Protein AF-A0A7J6RZP8-F1 (afdb_monomer_lite)

Radius of gyration: 29.61 Å; chains: 1; bounding box: 47×54×88 Å

Foldseek 3Di:
DPVVPVVVVVVVVCVVVVVVVVVVVVVVVVVVVVVVVVVVVVVVVVPADDLVNLCVLLVHDPVLLQDPCSLVSLVVSLVVQLVVQDQDPPVGGGDPVSNVVSVSSSVSSVVVSVVVVVVVVVVVVD

Structure (mmCIF, N/CA/C/O backbone):
data_AF-A0A7J6RZP8-F1
#
_entry.id   AF-A0A7J6RZP8-F1
#
loop_
_atom_site.group_PDB
_atom_site.id
_atom_site.type_symbol
_atom_site.label_atom_id
_atom_site.label_alt_id
_atom_site.label_comp_id
_atom_site.label_asym_id
_atom_site.label_entity_id
_atom_site.label_seq_id
_atom_site.pdbx_PDB_ins_code
_atom_site.Cartn_x
_atom_site.Cartn_y
_atom_site.Cartn_z
_atom_site.occupancy
_atom_site.B_iso_or_equiv
_atom_site.auth_seq_id
_atom_site.auth_comp_id
_atom_site.auth_asym_id
_atom_site.auth_atom_id
_atom_site.pdbx_PDB_model_num
ATOM 1 N N . MET A 1 1 ? -15.136 -28.706 -70.163 1.00 49.84 1 MET A N 1
ATOM 2 C CA . MET A 1 1 ? -16.067 -28.798 -69.013 1.00 49.84 1 MET A CA 1
ATOM 3 C C . MET A 1 1 ? -15.602 -29.916 -68.065 1.00 49.84 1 MET A C 1
ATOM 5 O O . MET A 1 1 ? -16.165 -30.996 -68.114 1.00 49.84 1 MET A O 1
ATOM 9 N N . ALA A 1 2 ? -14.544 -29.736 -67.260 1.00 56.41 2 ALA A N 1
ATOM 10 C CA . ALA A 1 2 ? -14.037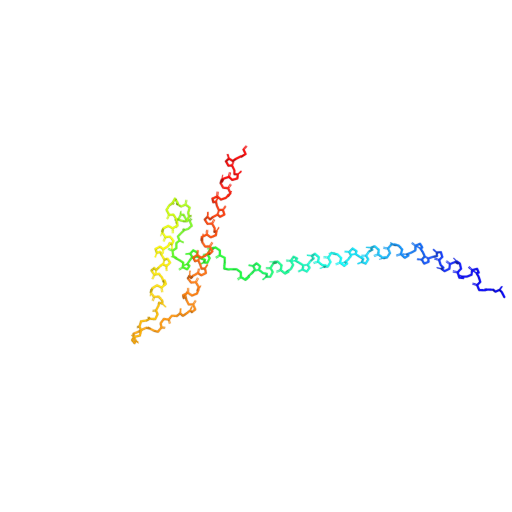 -30.835 -66.404 1.00 56.41 2 ALA A CA 1
ATOM 11 C C . ALA A 1 2 ? -13.469 -30.403 -65.032 1.00 56.41 2 ALA A C 1
ATOM 13 O O . ALA A 1 2 ? -12.849 -31.202 -64.345 1.00 56.41 2 ALA A O 1
ATOM 14 N N . VAL A 1 3 ? -13.704 -29.158 -64.598 1.00 55.69 3 VAL A N 1
ATOM 15 C CA . VAL A 1 3 ? -13.226 -28.645 -63.290 1.00 55.69 3 VAL A CA 1
ATOM 16 C C . VAL A 1 3 ? -14.318 -28.708 -62.201 1.00 55.69 3 VAL A C 1
ATOM 18 O O . VAL A 1 3 ? -14.034 -28.646 -61.009 1.00 55.69 3 VAL A O 1
ATOM 21 N N . GLY A 1 4 ? -15.585 -28.898 -62.587 1.00 62.09 4 GLY A N 1
ATOM 22 C CA . GLY A 1 4 ? -16.737 -28.877 -61.673 1.00 62.09 4 GLY A CA 1
ATOM 23 C C . GLY A 1 4 ? -16.764 -29.964 -60.577 1.00 62.09 4 GLY A C 1
ATOM 24 O O . GLY A 1 4 ? -17.108 -29.638 -59.439 1.00 62.09 4 GLY A O 1
ATOM 25 N N . PRO A 1 5 ? -16.412 -31.237 -60.856 1.00 72.25 5 PRO A N 1
ATOM 26 C CA . PRO A 1 5 ? -16.505 -32.309 -59.857 1.00 72.25 5 PRO A CA 1
ATOM 27 C C . PRO A 1 5 ? -15.396 -32.260 -58.797 1.00 72.25 5 PRO A C 1
ATOM 29 O O . PRO A 1 5 ? -15.670 -32.425 -57.609 1.00 72.25 5 PRO A O 1
ATOM 32 N N . LEU A 1 6 ? -14.158 -31.971 -59.210 1.00 67.25 6 LEU A N 1
ATOM 33 C CA . LEU A 1 6 ? -13.004 -31.861 -58.309 1.00 67.25 6 LEU A CA 1
ATOM 34 C C . LEU A 1 6 ? -13.129 -30.649 -57.377 1.00 67.25 6 LEU A C 1
ATOM 36 O O . LEU A 1 6 ? -12.906 -30.778 -56.175 1.00 67.25 6 LEU A O 1
ATOM 40 N N . ALA A 1 7 ? -13.596 -29.504 -57.886 1.00 67.62 7 ALA A N 1
ATOM 41 C CA . ALA A 1 7 ? -13.867 -28.329 -57.057 1.00 67.62 7 ALA A CA 1
ATOM 42 C C . ALA A 1 7 ? -14.960 -28.589 -56.000 1.00 67.62 7 ALA A C 1
ATOM 44 O O . ALA A 1 7 ? -14.850 -28.117 -54.867 1.00 67.62 7 ALA A O 1
ATOM 45 N N . ARG A 1 8 ? -15.990 -29.389 -56.324 1.00 68.19 8 ARG A N 1
ATOM 46 C CA . ARG A 1 8 ? -17.026 -29.819 -55.361 1.00 68.19 8 ARG A CA 1
ATOM 47 C C . ARG A 1 8 ? -16.493 -30.751 -54.275 1.00 68.19 8 ARG A C 1
ATOM 49 O O . ARG A 1 8 ? -16.968 -30.689 -53.143 1.00 68.19 8 ARG A O 1
ATOM 56 N N . LEU A 1 9 ? -15.531 -31.610 -54.602 1.00 70.25 9 LEU A N 1
ATOM 57 C CA . LEU A 1 9 ? -14.921 -32.510 -53.625 1.00 70.25 9 LEU A CA 1
ATOM 58 C C . LEU A 1 9 ? -14.009 -31.740 -52.660 1.00 70.25 9 LEU A C 1
ATOM 60 O O . LEU A 1 9 ? -14.124 -31.907 -51.449 1.00 70.25 9 LEU A O 1
ATOM 64 N N . VAL A 1 10 ? -13.182 -30.830 -53.184 1.00 69.81 10 VAL A N 1
ATOM 65 C CA . VAL A 1 10 ? -12.298 -29.974 -52.376 1.00 69.81 10 VAL A CA 1
ATOM 66 C C . VAL A 1 10 ? -13.102 -29.054 -51.461 1.00 69.81 10 VAL A C 1
ATOM 68 O O . VAL A 1 10 ? -12.790 -28.950 -50.279 1.00 69.81 10 VAL A O 1
ATOM 71 N N . THR A 1 11 ? -14.176 -28.440 -51.962 1.00 68.69 11 THR A N 1
ATOM 72 C CA . THR A 1 11 ? -15.053 -27.605 -51.127 1.00 68.69 11 THR A CA 1
ATOM 73 C C . THR A 1 11 ? -15.744 -28.419 -50.039 1.00 68.69 11 THR A C 1
ATOM 75 O O . THR A 1 11 ? -15.721 -27.991 -48.895 1.00 68.69 11 THR A O 1
ATOM 78 N N . ARG A 1 12 ? -16.261 -29.624 -50.320 1.00 62.31 12 ARG A N 1
ATOM 79 C CA . ARG A 1 12 ? -16.847 -30.488 -49.275 1.00 62.31 12 ARG A CA 1
ATOM 80 C C . ARG A 1 12 ? -15.837 -30.904 -48.203 1.00 62.31 12 ARG A C 1
ATOM 82 O O . ARG A 1 12 ? -16.175 -30.865 -47.024 1.00 62.31 12 ARG A O 1
ATOM 89 N N . ILE A 1 13 ? -14.608 -31.253 -48.586 1.00 62.03 13 ILE A N 1
ATOM 90 C CA . ILE A 1 13 ? -13.547 -31.614 -47.632 1.00 62.03 13 ILE A CA 1
ATOM 91 C C . ILE A 1 13 ? -13.133 -30.388 -46.801 1.00 62.03 13 ILE A C 1
ATOM 93 O O . ILE A 1 13 ? -13.053 -30.473 -45.576 1.00 62.03 13 ILE A O 1
ATOM 97 N N . ALA A 1 14 ? -12.958 -29.226 -47.434 1.00 60.97 14 ALA A N 1
ATOM 98 C CA . ALA A 1 14 ? -12.616 -27.977 -46.755 1.00 60.97 14 ALA A CA 1
ATOM 99 C C . ALA A 1 14 ? -13.734 -27.481 -45.820 1.00 60.97 14 ALA A C 1
ATOM 101 O O . ALA A 1 14 ? -13.450 -27.008 -44.723 1.00 60.97 14 ALA A O 1
ATOM 102 N N . SER A 1 15 ? -15.006 -27.627 -46.203 1.00 62.81 15 SER A N 1
ATOM 103 C CA . SER A 1 15 ? -16.153 -27.244 -45.370 1.00 62.81 15 SER A CA 1
ATOM 104 C C . SER A 1 15 ? -16.308 -28.133 -44.133 1.00 62.81 15 SER A C 1
ATOM 106 O O . SER A 1 15 ? -16.683 -27.635 -43.073 1.00 62.81 15 SER A O 1
ATOM 108 N N . VAL A 1 16 ? -16.001 -29.431 -44.241 1.00 62.59 16 VAL A N 1
ATOM 109 C CA . VAL A 1 16 ? -16.091 -30.375 -43.113 1.00 62.59 16 VAL A CA 1
ATOM 110 C C . VAL A 1 16 ? -14.881 -30.249 -42.177 1.00 62.59 16 VAL A C 1
ATOM 112 O O . VAL A 1 16 ? -15.051 -30.292 -40.960 1.00 62.59 16 VAL A O 1
ATOM 115 N N . ALA A 1 17 ? -13.677 -30.004 -42.706 1.00 55.03 17 ALA A N 1
ATOM 116 C CA . ALA A 1 17 ? -12.466 -29.839 -41.896 1.00 55.03 17 ALA A CA 1
ATOM 117 C C . ALA A 1 17 ? -12.303 -28.423 -41.298 1.00 55.03 17 ALA A C 1
ATOM 119 O O . ALA A 1 17 ? -11.767 -28.266 -40.199 1.00 55.03 17 ALA A O 1
ATOM 120 N N . GLY A 1 18 ? -12.796 -27.381 -41.977 1.00 53.94 18 GLY A N 1
ATOM 121 C CA . GLY A 1 18 ? -12.598 -25.983 -41.574 1.00 53.94 18 GLY A CA 1
ATOM 122 C C . GLY A 1 18 ? -13.293 -25.598 -40.264 1.00 53.94 18 GLY A C 1
ATOM 123 O O . GLY A 1 18 ? -12.747 -24.827 -39.474 1.00 53.94 18 GLY A O 1
ATOM 124 N N . ASN A 1 19 ? -14.461 -26.184 -39.976 1.00 57.25 19 ASN A N 1
ATOM 125 C CA . ASN A 1 19 ? -15.230 -25.852 -38.772 1.00 57.25 19 ASN A CA 1
ATOM 126 C C . ASN A 1 19 ? -14.597 -26.365 -37.464 1.00 57.25 19 ASN A C 1
A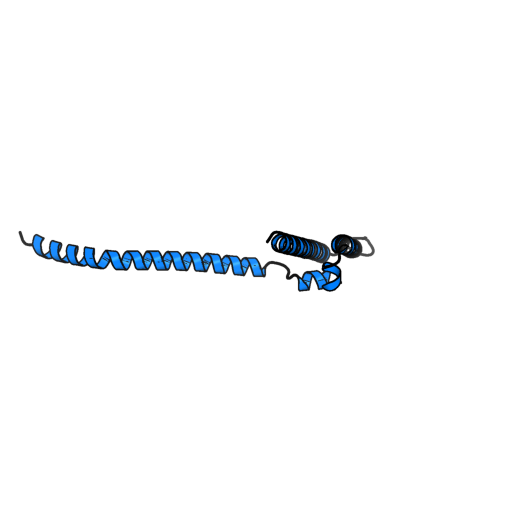TOM 128 O O . ASN A 1 19 ? -14.834 -25.776 -36.407 1.00 57.25 19 ASN A O 1
ATOM 132 N N . MET A 1 20 ? -13.787 -27.428 -37.508 1.00 58.47 20 MET A N 1
ATOM 133 C CA . MET A 1 20 ? -13.083 -27.935 -36.321 1.00 58.47 20 MET A CA 1
ATOM 134 C C . MET A 1 20 ? -11.797 -27.151 -36.040 1.00 58.47 20 MET A C 1
ATOM 136 O O . MET A 1 20 ? -11.532 -26.801 -34.889 1.00 58.47 20 MET A O 1
ATOM 140 N N . VAL A 1 21 ? -11.044 -26.796 -37.085 1.00 61.22 21 VAL A N 1
ATOM 141 C CA . VAL A 1 21 ? -9.793 -26.031 -36.948 1.00 61.22 21 VAL A CA 1
ATOM 142 C C . VAL A 1 21 ? -10.067 -24.594 -36.491 1.00 61.22 21 VAL A C 1
ATOM 144 O O . VAL A 1 21 ? -9.393 -24.100 -35.590 1.00 61.22 21 VAL A O 1
ATOM 147 N N . GLY A 1 22 ? -11.107 -23.939 -37.022 1.00 61.66 22 GLY A N 1
ATOM 148 C CA . GLY A 1 22 ? -11.455 -22.568 -36.631 1.00 61.66 22 GLY A CA 1
ATOM 149 C C . GLY A 1 22 ? -11.816 -22.428 -35.147 1.00 61.66 22 GLY A C 1
ATOM 150 O O . GLY A 1 22 ? -11.358 -21.502 -34.479 1.00 61.66 22 GLY A O 1
ATOM 151 N N . LYS A 1 23 ? -12.578 -23.380 -34.589 1.00 65.81 23 LYS A N 1
ATOM 152 C CA . LYS A 1 23 ? -12.926 -23.379 -33.157 1.00 65.81 23 LYS A CA 1
ATOM 153 C C . LYS A 1 23 ? -11.710 -23.624 -32.263 1.00 65.81 23 LYS A C 1
ATOM 155 O O . LYS A 1 23 ? -11.597 -22.982 -31.222 1.00 65.81 23 LYS A O 1
ATOM 160 N N . ALA A 1 24 ? -10.795 -24.502 -32.673 1.00 70.06 24 ALA A N 1
ATOM 161 C CA . ALA A 1 24 ? -9.565 -24.762 -31.929 1.00 70.06 24 ALA A CA 1
ATOM 162 C C . ALA A 1 24 ? -8.665 -23.517 -31.866 1.00 70.06 24 ALA A C 1
ATOM 164 O O . ALA A 1 24 ? -8.219 -23.148 -30.784 1.00 70.06 24 ALA A O 1
ATOM 165 N N . VAL A 1 25 ? -8.479 -22.811 -32.985 1.00 69.56 25 VAL A N 1
ATOM 166 C CA . VAL A 1 25 ? -7.682 -21.570 -33.027 1.00 69.56 25 VAL A CA 1
ATOM 167 C C . VAL A 1 25 ? -8.302 -20.473 -32.157 1.00 69.56 25 VAL A C 1
ATOM 169 O O . VAL A 1 25 ? -7.595 -19.821 -31.392 1.00 69.56 25 VAL A O 1
ATOM 172 N N . VAL A 1 26 ? -9.628 -20.296 -32.208 1.00 76.62 26 VAL A N 1
ATOM 173 C CA . VAL A 1 26 ? -10.330 -19.313 -31.363 1.00 76.62 26 VAL A CA 1
ATOM 174 C C . VAL A 1 26 ? -10.211 -19.656 -29.877 1.00 76.62 26 VAL A C 1
ATOM 176 O O . VAL A 1 26 ? -10.031 -18.755 -29.059 1.00 76.62 26 VAL A O 1
ATOM 179 N N . ASN A 1 27 ? -10.293 -20.936 -29.511 1.00 75.12 27 ASN A N 1
ATOM 180 C CA . ASN A 1 27 ? -10.136 -21.366 -28.122 1.00 75.12 27 ASN A CA 1
ATOM 181 C C . ASN A 1 27 ? -8.699 -21.164 -27.627 1.00 75.12 27 ASN A C 1
ATOM 183 O O . ASN A 1 27 ? -8.518 -20.572 -26.571 1.00 75.12 27 ASN A O 1
ATOM 187 N N . VAL A 1 28 ? -7.688 -21.523 -28.426 1.00 72.94 28 VAL A N 1
ATOM 188 C CA . VAL A 1 28 ? -6.274 -21.269 -28.097 1.00 72.94 28 VAL A CA 1
ATOM 189 C C . VAL A 1 28 ? -6.002 -19.772 -27.942 1.00 72.94 28 VAL A C 1
ATOM 191 O O . VAL A 1 28 ? -5.316 -19.370 -27.007 1.00 72.94 28 VAL A O 1
ATOM 194 N N . TYR A 1 29 ? -6.583 -18.926 -28.797 1.00 72.44 29 TYR A N 1
ATOM 195 C CA . TYR A 1 29 ? -6.458 -17.474 -28.659 1.00 72.44 29 TYR A CA 1
ATOM 196 C C . TYR A 1 29 ? -7.116 -16.955 -27.373 1.00 72.44 29 TYR A C 1
ATOM 198 O O . TYR A 1 29 ? -6.534 -16.139 -26.658 1.00 72.44 29 TYR A O 1
ATOM 206 N N . LYS A 1 30 ? -8.316 -17.447 -27.040 1.00 81.19 30 LYS A N 1
ATOM 207 C CA . LYS A 1 30 ? -9.003 -17.101 -25.785 1.00 81.19 30 LYS A CA 1
ATOM 208 C C . LYS A 1 30 ? -8.215 -17.551 -24.559 1.00 81.19 30 LYS A C 1
ATOM 210 O O . LYS A 1 30 ? -8.146 -16.804 -23.585 1.00 81.19 30 LYS A O 1
ATOM 215 N N . ASP A 1 31 ? -7.621 -18.733 -24.600 1.00 77.38 31 ASP A N 1
ATOM 216 C CA . ASP A 1 31 ? -6.841 -19.269 -23.489 1.00 77.38 31 ASP A CA 1
ATOM 217 C C . ASP A 1 31 ? -5.507 -18.528 -23.337 1.00 77.38 31 ASP A C 1
ATOM 219 O O . ASP A 1 31 ? -5.139 -18.172 -22.219 1.00 77.38 31 ASP A O 1
ATOM 223 N N . ALA A 1 32 ? -4.850 -18.161 -24.441 1.00 72.94 32 ALA A N 1
ATOM 224 C CA . ALA A 1 32 ? -3.673 -17.292 -24.425 1.00 72.94 32 ALA A CA 1
ATOM 225 C C . ALA A 1 32 ? -3.995 -15.892 -23.871 1.00 72.94 32 ALA A C 1
ATOM 227 O O . ALA A 1 32 ? -3.242 -15.356 -23.059 1.00 72.94 32 ALA A O 1
ATOM 228 N N . ALA A 1 33 ? -5.142 -15.312 -24.241 1.00 73.69 33 ALA A N 1
ATOM 229 C CA . ALA A 1 33 ? -5.585 -14.025 -23.709 1.00 73.69 33 ALA A CA 1
ATOM 230 C C . ALA A 1 33 ? -5.858 -14.085 -22.195 1.00 73.69 33 ALA A C 1
ATOM 232 O O . ALA A 1 33 ? -5.456 -13.179 -21.462 1.00 73.69 33 ALA A O 1
ATOM 233 N N . LYS A 1 34 ? -6.488 -15.166 -21.711 1.00 78.06 34 LYS A N 1
ATOM 234 C CA . LYS A 1 34 ? -6.705 -15.416 -20.274 1.00 78.06 34 LYS A CA 1
ATOM 235 C C . LYS A 1 34 ? -5.394 -15.624 -19.515 1.00 78.06 34 LYS A C 1
ATOM 237 O O . LYS A 1 34 ? -5.232 -15.090 -18.420 1.00 78.06 34 LYS A O 1
ATOM 242 N N . GLN A 1 35 ? -4.445 -16.356 -20.095 1.00 77.25 35 GLN A N 1
ATOM 243 C CA . GLN A 1 35 ? -3.116 -16.538 -19.508 1.00 77.25 35 GLN A CA 1
ATOM 244 C C . GLN A 1 35 ? -2.343 -15.218 -19.443 1.00 77.25 35 GLN A C 1
ATOM 246 O O . GLN A 1 35 ? -1.736 -14.925 -18.417 1.00 77.25 35 GLN A O 1
ATOM 251 N N . ALA A 1 36 ? -2.421 -14.378 -20.477 1.00 70.19 36 ALA A N 1
ATOM 252 C CA . ALA A 1 36 ? -1.803 -13.054 -20.472 1.00 70.19 36 ALA A CA 1
ATOM 253 C C . ALA A 1 36 ? -2.408 -12.134 -19.399 1.00 70.19 36 ALA A C 1
ATOM 255 O O . ALA A 1 36 ? -1.675 -11.422 -18.713 1.00 70.19 36 ALA A O 1
ATOM 256 N N . THR A 1 37 ? -3.729 -12.179 -19.195 1.00 71.00 37 THR A N 1
ATOM 257 C CA . THR A 1 37 ? -4.382 -11.411 -18.120 1.00 71.00 37 THR A CA 1
ATOM 258 C C . THR A 1 37 ? -4.014 -11.932 -16.733 1.00 71.00 37 THR A C 1
ATOM 260 O O . THR A 1 37 ? -3.744 -11.124 -15.847 1.00 71.00 37 THR A O 1
ATOM 263 N N . GLN A 1 38 ? -3.930 -13.251 -16.533 1.00 70.44 38 GLN A N 1
ATOM 264 C CA . GLN A 1 38 ? -3.440 -13.823 -15.273 1.00 70.44 38 GLN A CA 1
ATOM 265 C C . GLN A 1 38 ? -1.972 -13.476 -15.008 1.00 70.44 38 GLN A C 1
ATOM 267 O O . GLN A 1 38 ? -1.639 -13.072 -13.898 1.00 70.44 38 GLN A O 1
ATOM 272 N N . ALA A 1 39 ? -1.102 -13.565 -16.014 1.00 67.94 39 ALA A N 1
ATOM 273 C CA . ALA A 1 39 ? 0.305 -13.200 -15.885 1.00 67.94 39 ALA A CA 1
ATOM 274 C C . ALA A 1 39 ? 0.477 -11.707 -15.563 1.00 67.94 39 ALA A C 1
ATOM 276 O O . ALA A 1 39 ? 1.268 -11.352 -14.691 1.00 67.94 39 ALA A O 1
ATOM 277 N N . ALA A 1 40 ? -0.307 -10.832 -16.201 1.00 64.19 40 ALA A N 1
ATOM 278 C CA . ALA A 1 40 ? -0.318 -9.403 -15.900 1.00 64.19 40 ALA A CA 1
ATOM 279 C C . ALA A 1 40 ? -0.843 -9.109 -14.484 1.00 64.19 40 ALA A C 1
ATOM 281 O O . ALA A 1 40 ? -0.269 -8.281 -13.780 1.00 64.19 40 ALA A O 1
ATOM 282 N N . ALA A 1 41 ? -1.888 -9.811 -14.033 1.00 63.78 41 ALA A N 1
ATOM 283 C CA . ALA A 1 41 ? -2.402 -9.687 -12.671 1.00 63.78 41 ALA A CA 1
ATOM 284 C C . ALA A 1 41 ? -1.375 -10.157 -11.624 1.00 63.78 41 ALA A C 1
ATOM 286 O O . ALA A 1 41 ? -1.170 -9.476 -10.620 1.00 63.78 41 ALA A O 1
ATOM 287 N N . MET A 1 42 ? -0.674 -11.264 -11.884 1.00 64.19 42 MET A N 1
ATOM 288 C CA . MET A 1 42 ? 0.404 -11.774 -11.029 1.00 64.19 42 MET A CA 1
ATOM 289 C C . MET A 1 42 ? 1.609 -10.820 -10.993 1.00 64.19 42 MET A C 1
ATOM 291 O O . MET A 1 42 ? 2.131 -10.526 -9.921 1.00 64.19 42 MET A O 1
ATOM 295 N N . ALA A 1 43 ? 2.017 -10.265 -12.138 1.00 62.03 43 ALA A N 1
ATOM 296 C CA . ALA A 1 43 ? 3.103 -9.283 -12.217 1.00 62.03 43 ALA A CA 1
ATOM 297 C C . ALA A 1 43 ? 2.741 -7.925 -11.587 1.00 62.03 43 ALA A C 1
ATOM 299 O O . ALA A 1 43 ? 3.614 -7.194 -11.122 1.00 62.03 43 ALA A O 1
ATOM 300 N N . ALA A 1 44 ? 1.458 -7.559 -11.564 1.00 60.22 44 ALA A N 1
ATOM 301 C CA . ALA A 1 44 ? 0.979 -6.396 -10.825 1.00 60.22 44 ALA A CA 1
ATOM 302 C C . ALA A 1 44 ? 0.917 -6.668 -9.312 1.00 60.22 44 ALA A C 1
ATOM 304 O O . ALA A 1 44 ? 1.163 -5.760 -8.518 1.00 60.22 44 ALA A O 1
ATOM 305 N N . ALA A 1 45 ? 0.625 -7.907 -8.905 1.00 60.09 45 ALA A N 1
ATOM 306 C CA . ALA A 1 45 ? 0.621 -8.313 -7.503 1.00 60.09 45 ALA A CA 1
ATOM 307 C C . ALA A 1 45 ? 2.027 -8.266 -6.877 1.00 60.09 45 ALA A C 1
ATOM 309 O O . ALA A 1 45 ? 2.156 -7.824 -5.740 1.00 60.09 45 ALA A O 1
ATOM 310 N N . THR A 1 46 ? 3.085 -8.603 -7.625 1.00 59.16 46 THR A N 1
ATOM 311 C CA . THR A 1 46 ? 4.478 -8.535 -7.135 1.00 59.16 46 THR A CA 1
ATOM 312 C C . THR A 1 46 ? 5.011 -7.114 -6.930 1.00 59.16 46 THR A C 1
ATOM 314 O O . THR A 1 46 ? 6.046 -6.942 -6.294 1.00 59.16 46 THR A O 1
ATOM 317 N N . ARG A 1 47 ? 4.322 -6.078 -7.431 1.00 70.56 47 ARG A N 1
ATOM 318 C CA . ARG A 1 47 ? 4.710 -4.667 -7.226 1.00 70.56 47 ARG A CA 1
ATOM 319 C C . ARG A 1 47 ? 4.157 -4.053 -5.939 1.00 70.56 47 ARG A C 1
ATOM 321 O O . ARG A 1 47 ? 4.468 -2.899 -5.647 1.00 70.56 47 ARG A O 1
ATOM 328 N N . LYS A 1 48 ? 3.303 -4.766 -5.201 1.00 81.06 48 LYS A N 1
ATOM 329 C CA . LYS A 1 48 ? 2.729 -4.270 -3.946 1.00 81.06 48 LYS A CA 1
ATOM 330 C C . LYS A 1 48 ? 3.637 -4.629 -2.776 1.00 81.06 48 LYS A C 1
ATOM 332 O O . LYS A 1 48 ? 4.167 -5.733 -2.725 1.00 81.06 48 LYS A O 1
ATOM 337 N N . MET A 1 49 ? 3.780 -3.699 -1.835 1.00 89.50 49 MET A N 1
ATOM 338 C CA . MET A 1 49 ? 4.436 -3.976 -0.560 1.00 89.50 49 MET A CA 1
ATOM 339 C C . MET A 1 49 ? 3.628 -5.055 0.189 1.00 89.50 49 MET A C 1
ATOM 341 O O . MET A 1 49 ? 2.416 -4.870 0.353 1.00 89.50 49 MET A O 1
ATOM 345 N N . PRO A 1 50 ? 4.251 -6.175 0.597 1.00 91.38 50 PRO A N 1
ATOM 346 C CA . PRO A 1 50 ? 3.601 -7.191 1.410 1.00 91.38 50 PRO A CA 1
ATOM 347 C C . PRO A 1 50 ? 3.268 -6.644 2.803 1.00 91.38 50 PRO A C 1
ATOM 349 O O . PRO A 1 50 ? 3.937 -5.747 3.321 1.00 91.38 50 PRO A O 1
ATOM 352 N N . VAL A 1 51 ? 2.218 -7.194 3.410 1.00 91.12 51 VAL A N 1
ATOM 353 C CA . VAL A 1 51 ? 1.679 -6.738 4.702 1.00 91.12 51 VAL A CA 1
ATOM 354 C C . VAL A 1 51 ? 2.726 -6.896 5.808 1.00 91.12 51 VAL A C 1
ATOM 356 O O . VAL A 1 51 ? 2.943 -5.992 6.610 1.00 91.12 51 VAL A O 1
ATOM 359 N N . GLU A 1 52 ? 3.483 -7.987 5.772 1.00 91.38 52 GLU A N 1
ATOM 360 C CA . GLU A 1 52 ? 4.544 -8.292 6.729 1.00 91.38 52 GLU A CA 1
ATOM 361 C C . GLU A 1 52 ? 5.697 -7.282 6.655 1.00 91.38 52 GLU 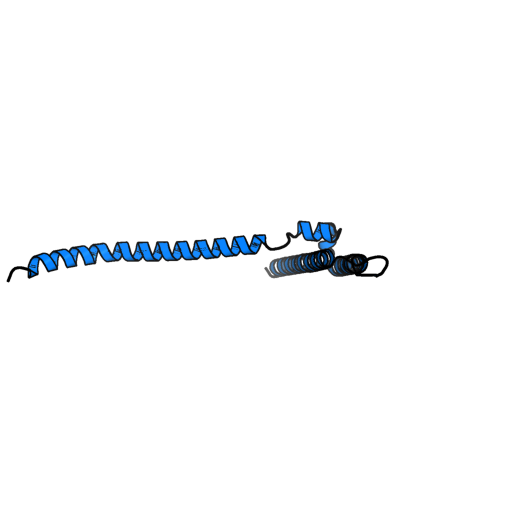A C 1
ATOM 363 O O . GLU A 1 52 ? 6.337 -6.981 7.661 1.00 91.38 52 GLU A O 1
ATOM 368 N N . GLU A 1 53 ? 5.982 -6.748 5.464 1.00 92.44 53 GLU A N 1
ATOM 369 C CA . GLU A 1 53 ? 6.974 -5.684 5.302 1.00 92.44 53 GLU A CA 1
ATOM 370 C C . GLU A 1 53 ? 6.445 -4.354 5.840 1.00 92.44 53 GLU A C 1
ATOM 372 O O . GLU A 1 53 ? 7.193 -3.633 6.498 1.00 92.44 53 GLU A O 1
ATOM 377 N N . ALA A 1 54 ? 5.160 -4.053 5.633 1.00 93.94 54 ALA A N 1
ATOM 378 C CA . ALA A 1 54 ? 4.537 -2.865 6.206 1.00 93.94 54 ALA A CA 1
ATOM 379 C C . ALA A 1 54 ? 4.615 -2.874 7.743 1.00 93.94 54 ALA A C 1
ATOM 381 O O . ALA A 1 54 ? 5.011 -1.871 8.334 1.00 93.94 54 ALA A O 1
ATOM 382 N N . HIS A 1 55 ? 4.333 -4.018 8.376 1.00 93.25 55 HIS A N 1
ATOM 383 C CA . HIS A 1 55 ? 4.426 -4.188 9.833 1.00 93.25 55 HIS A CA 1
ATOM 384 C C . HIS A 1 55 ? 5.849 -3.916 10.333 1.00 93.25 55 HIS A C 1
ATOM 386 O O . HIS A 1 55 ? 6.054 -3.125 11.250 1.00 93.25 55 HIS A O 1
ATOM 392 N N . LYS A 1 56 ? 6.852 -4.488 9.655 1.00 94.25 56 LYS A N 1
ATOM 393 C CA . LYS A 1 56 ? 8.268 -4.272 9.987 1.00 94.25 56 LYS A CA 1
ATOM 394 C C . LYS A 1 56 ? 8.702 -2.817 9.830 1.00 94.25 56 LYS A C 1
ATOM 396 O O . LYS A 1 56 ? 9.458 -2.328 10.660 1.00 94.25 56 LYS A O 1
ATOM 401 N N . ILE A 1 57 ? 8.249 -2.128 8.780 1.00 94.94 57 ILE A N 1
ATOM 402 C CA . ILE A 1 57 ? 8.576 -0.710 8.554 1.00 94.94 57 ILE A CA 1
ATOM 403 C C . ILE A 1 57 ? 7.966 0.169 9.647 1.00 94.94 57 ILE A C 1
ATOM 405 O O . ILE A 1 57 ? 8.618 1.100 10.109 1.00 94.94 57 ILE A O 1
ATOM 409 N N . LEU A 1 58 ? 6.728 -0.119 10.048 1.00 94.94 58 LEU A N 1
ATOM 410 C CA . LEU A 1 58 ? 6.010 0.645 11.069 1.00 94.94 58 LEU A CA 1
ATOM 411 C C . LEU A 1 58 ? 6.415 0.261 12.500 1.00 94.94 58 LEU A C 1
ATOM 413 O O . LEU A 1 58 ? 6.090 0.986 13.440 1.00 94.94 58 LEU A O 1
ATOM 417 N N . GLY A 1 59 ? 7.144 -0.847 12.658 1.00 92.19 59 GLY A N 1
ATOM 418 C CA . GLY A 1 59 ? 7.544 -1.382 13.955 1.00 92.19 59 GLY A CA 1
ATOM 419 C C . GLY A 1 59 ? 6.348 -1.842 14.781 1.00 92.19 59 GLY A C 1
ATOM 420 O O . GLY A 1 59 ? 6.344 -1.613 15.984 1.00 92.19 59 GLY A O 1
ATOM 421 N N . LEU A 1 60 ? 5.337 -2.410 14.119 1.00 89.31 60 LEU A N 1
ATOM 422 C CA . LEU A 1 60 ? 4.119 -2.908 14.750 1.00 89.31 60 LEU A CA 1
ATOM 423 C C . LEU A 1 60 ? 4.067 -4.426 14.668 1.00 89.31 60 LEU A C 1
ATOM 425 O O . LEU A 1 60 ? 4.410 -5.015 13.635 1.00 89.31 60 LEU A O 1
ATOM 429 N N . ASP A 1 61 ? 3.577 -5.044 15.731 1.00 86.44 61 ASP A N 1
ATOM 430 C CA . ASP A 1 61 ? 3.275 -6.465 15.730 1.00 86.44 61 ASP A CA 1
ATOM 431 C C . ASP A 1 61 ? 1.882 -6.726 15.152 1.00 86.44 61 ASP A C 1
ATOM 433 O O . ASP A 1 61 ? 0.965 -5.908 15.222 1.00 86.44 61 ASP A O 1
ATOM 437 N N . SER A 1 62 ? 1.690 -7.920 14.586 1.00 77.50 62 SER A N 1
ATOM 438 C CA . SER A 1 62 ? 0.406 -8.277 13.958 1.00 77.50 62 SER A CA 1
ATOM 439 C C . SER A 1 62 ? -0.761 -8.247 14.956 1.00 77.50 62 SER A C 1
ATOM 441 O O . SER A 1 62 ? -1.894 -8.012 14.556 1.00 77.50 62 SER A O 1
ATOM 443 N N . ALA A 1 63 ? -0.492 -8.449 16.250 1.00 74.81 63 ALA A N 1
ATOM 444 C CA . ALA A 1 63 ? -1.499 -8.370 17.307 1.00 74.81 63 ALA A CA 1
ATOM 445 C C . ALA A 1 63 ? -2.042 -6.943 17.507 1.00 74.81 63 ALA A C 1
ATOM 447 O O . ALA A 1 63 ? -3.239 -6.776 17.727 1.00 74.81 63 ALA A O 1
ATOM 448 N N . GLU A 1 64 ? -1.195 -5.922 17.366 1.00 75.00 64 GLU A N 1
ATOM 449 C CA . GLU A 1 64 ? -1.556 -4.511 17.574 1.00 75.00 64 GLU A CA 1
ATOM 450 C C . GLU A 1 64 ? -2.484 -3.992 16.466 1.00 75.00 64 GLU A C 1
ATOM 452 O O . GLU A 1 64 ? -3.302 -3.101 16.678 1.00 75.00 64 GLU A O 1
ATOM 457 N N . LEU A 1 65 ? -2.412 -4.597 15.277 1.00 69.81 65 LEU A N 1
ATOM 458 C CA . LEU A 1 65 ? -3.237 -4.230 14.124 1.00 69.81 65 LEU A CA 1
ATOM 459 C C . LEU A 1 65 ? -4.650 -4.828 14.147 1.00 69.81 65 LEU A C 1
ATOM 461 O O . LEU A 1 65 ? -5.496 -4.431 13.343 1.00 69.81 65 LEU A O 1
ATOM 465 N N . HIS A 1 66 ? -4.919 -5.755 15.068 1.00 71.06 66 HIS A N 1
ATOM 466 C CA . HIS A 1 66 ? -6.248 -6.324 15.296 1.00 71.06 66 HIS A CA 1
ATOM 467 C C . HIS A 1 66 ? -6.991 -5.675 16.472 1.00 71.06 66 HIS A C 1
ATOM 469 O O . HIS A 1 66 ? -8.139 -6.037 16.734 1.00 71.06 66 HIS A O 1
ATOM 475 N N . ASP A 1 67 ? -6.376 -4.705 17.151 1.00 75.75 67 ASP A N 1
ATOM 476 C CA . ASP A 1 67 ? -7.021 -3.948 18.217 1.00 75.75 67 ASP A CA 1
ATOM 477 C C . ASP A 1 67 ? -8.099 -2.995 17.660 1.00 75.75 67 ASP A C 1
ATOM 479 O O . ASP A 1 67 ? -8.042 -2.497 16.531 1.00 75.75 67 ASP A O 1
ATOM 483 N N . THR A 1 68 ? -9.097 -2.697 18.482 1.00 75.94 68 THR A N 1
ATOM 484 C CA . THR A 1 68 ? -10.055 -1.611 18.271 1.00 75.94 68 THR A CA 1
ATOM 485 C C . THR A 1 68 ? -9.377 -0.259 18.035 1.00 75.94 68 THR A C 1
ATOM 487 O O . THR A 1 68 ? -9.859 0.515 17.201 1.00 75.94 68 THR A O 1
ATOM 490 N N . GLU A 1 69 ? -8.228 -0.027 18.676 1.00 84.25 69 GLU A N 1
ATOM 491 C CA . GLU A 1 69 ? -7.413 1.192 18.564 1.00 84.25 69 GLU A CA 1
ATOM 492 C C . GLU A 1 69 ? -6.311 1.100 17.491 1.00 84.25 69 GLU A C 1
ATOM 494 O O . GLU A 1 69 ? -5.532 2.036 17.309 1.00 84.25 69 GLU A O 1
ATOM 499 N N . ALA A 1 70 ? -6.271 0.018 16.701 1.00 85.81 70 ALA A N 1
ATOM 500 C CA . ALA A 1 70 ? -5.225 -0.234 15.703 1.00 85.81 70 ALA A CA 1
ATOM 501 C C . ALA A 1 70 ? -4.992 0.933 14.730 1.00 85.81 70 ALA A C 1
ATOM 503 O O . ALA A 1 70 ? -3.881 1.143 14.249 1.00 85.81 70 ALA A O 1
ATOM 504 N N . ARG A 1 71 ? -6.040 1.707 14.415 1.00 89.00 71 ARG A N 1
ATOM 505 C CA . ARG A 1 71 ? -5.928 2.879 13.532 1.00 89.00 71 ARG A CA 1
ATOM 506 C C . ARG A 1 71 ? -5.160 4.031 14.167 1.00 89.00 71 ARG A C 1
ATOM 508 O O . ARG A 1 71 ? -4.399 4.688 13.461 1.00 89.00 71 ARG A O 1
ATOM 515 N N . ASP A 1 72 ? -5.368 4.262 15.455 1.00 90.88 72 ASP A N 1
ATOM 516 C CA . ASP A 1 72 ? -4.765 5.382 16.169 1.00 90.88 72 ASP A CA 1
ATOM 517 C C . ASP A 1 72 ? -3.291 5.080 16.462 1.00 90.88 72 ASP A C 1
ATOM 519 O O . ASP A 1 72 ? -2.428 5.899 16.144 1.00 90.88 72 ASP A O 1
ATOM 523 N N . ILE A 1 73 ? -2.992 3.849 16.899 1.00 90.75 73 ILE A N 1
ATOM 524 C CA . ILE A 1 73 ? -1.621 3.330 17.060 1.00 90.75 73 ILE A CA 1
ATOM 525 C C . ILE A 1 73 ? -0.837 3.465 15.746 1.00 90.75 73 ILE A C 1
ATOM 527 O O . ILE A 1 73 ? 0.281 3.986 15.701 1.00 90.75 73 ILE A O 1
ATOM 531 N N . LEU A 1 74 ? -1.453 3.049 14.637 1.00 93.31 74 LEU A N 1
ATOM 532 C CA . LEU A 1 74 ? -0.851 3.126 13.313 1.00 93.31 74 LEU A CA 1
ATOM 533 C C . LEU A 1 74 ? -0.558 4.577 12.888 1.00 93.31 74 LEU A C 1
ATOM 535 O O . LEU A 1 74 ? 0.495 4.848 12.306 1.00 93.31 74 LEU A O 1
ATOM 539 N N . ALA A 1 75 ? -1.472 5.510 13.169 1.00 94.31 75 ALA A N 1
ATOM 540 C CA . ALA A 1 75 ? -1.298 6.925 12.852 1.00 94.31 75 ALA A CA 1
ATOM 541 C C . ALA A 1 75 ? -0.169 7.569 13.674 1.00 94.31 75 ALA A C 1
ATOM 543 O O . ALA A 1 75 ? 0.606 8.362 13.130 1.00 94.31 75 ALA A O 1
ATOM 544 N N . GLU A 1 76 ? -0.036 7.203 14.950 1.00 94.75 76 GLU A N 1
ATOM 545 C CA . GLU A 1 76 ? 1.043 7.676 15.819 1.00 94.75 76 GLU A CA 1
ATOM 546 C C . GLU A 1 76 ? 2.415 7.199 15.325 1.00 94.75 76 GLU A C 1
ATOM 548 O O . GLU A 1 76 ? 3.325 8.012 15.123 1.00 94.75 76 GLU A O 1
ATOM 553 N N . HIS A 1 77 ? 2.550 5.898 15.050 1.00 94.50 77 HIS A N 1
ATOM 554 C CA . HIS A 1 77 ? 3.787 5.315 14.527 1.00 94.50 77 HIS A CA 1
ATOM 555 C C . HIS A 1 77 ? 4.176 5.925 13.180 1.00 94.50 77 HIS A C 1
ATOM 557 O O . HIS A 1 77 ? 5.335 6.300 12.975 1.00 94.50 77 HIS A O 1
ATOM 563 N N . TYR A 1 78 ? 3.203 6.082 12.278 1.00 96.69 78 TYR A N 1
ATOM 564 C CA . TYR A 1 78 ? 3.414 6.746 10.997 1.00 96.69 78 TYR A CA 1
ATOM 565 C C . TYR A 1 78 ? 3.948 8.166 11.184 1.00 96.69 78 TYR A C 1
ATOM 567 O O . TYR A 1 78 ? 4.985 8.504 10.615 1.00 96.69 78 TYR A O 1
ATOM 575 N N . LYS A 1 79 ? 3.276 8.981 12.005 1.00 97.06 79 LYS A N 1
ATOM 576 C CA . LYS A 1 79 ? 3.669 10.372 12.246 1.00 97.06 79 LYS A CA 1
ATOM 577 C C . LYS A 1 79 ? 5.094 10.452 12.788 1.00 97.06 79 LYS A C 1
ATOM 579 O O . LYS A 1 79 ? 5.919 11.164 12.220 1.00 97.06 79 LYS A O 1
ATOM 584 N N . LYS A 1 80 ? 5.404 9.662 13.818 1.00 96.75 80 LYS A N 1
ATOM 585 C CA . LYS A 1 80 ? 6.734 9.609 14.434 1.00 96.75 80 LYS A CA 1
ATOM 586 C C . LYS A 1 80 ? 7.819 9.246 13.419 1.00 96.75 80 LYS A C 1
ATOM 588 O O . LYS A 1 80 ? 8.830 9.937 13.324 1.00 96.75 80 LYS A O 1
ATOM 593 N N . LEU A 1 81 ? 7.618 8.182 12.640 1.00 96.31 81 LEU A N 1
ATOM 594 C CA . LEU A 1 81 ? 8.594 7.737 11.641 1.00 96.31 81 LEU A CA 1
ATOM 595 C C . LEU A 1 81 ? 8.737 8.732 10.486 1.00 96.31 81 LEU A C 1
ATOM 597 O O . LEU A 1 81 ? 9.845 8.947 9.996 1.00 96.31 81 LEU A O 1
ATOM 601 N N . TYR A 1 82 ? 7.644 9.353 10.052 1.00 96.31 82 TYR A N 1
ATOM 602 C CA . TYR A 1 82 ? 7.670 10.340 8.979 1.00 96.31 82 TYR A CA 1
ATOM 603 C C . TYR A 1 82 ? 8.412 11.616 9.402 1.00 96.31 82 TYR A C 1
ATOM 605 O O . TYR A 1 82 ? 9.244 12.127 8.648 1.00 96.31 82 TYR A O 1
ATOM 613 N N . GLU A 1 83 ? 8.163 12.101 10.622 1.00 95.12 83 GLU A N 1
ATOM 614 C CA . GLU A 1 83 ? 8.845 13.259 11.211 1.00 95.12 83 GLU A CA 1
ATOM 615 C C . GLU A 1 83 ? 10.340 12.988 11.415 1.00 95.12 83 GLU A C 1
ATOM 617 O O . GLU A 1 83 ? 11.162 13.792 10.984 1.00 95.12 83 GLU A O 1
ATOM 622 N N . LEU A 1 84 ? 10.713 11.820 11.954 1.00 94.44 84 LEU A N 1
ATOM 623 C CA . LEU A 1 84 ? 12.120 11.423 12.118 1.00 94.44 84 LEU A CA 1
ATOM 624 C C . LEU A 1 84 ? 12.900 11.383 10.798 1.00 94.44 84 LEU A C 1
ATOM 626 O O . LEU A 1 84 ? 14.106 11.611 10.788 1.00 94.44 84 LEU A O 1
ATOM 630 N N . ASN A 1 85 ? 12.225 11.084 9.686 1.00 94.38 85 ASN A N 1
ATOM 631 C CA . ASN A 1 85 ? 12.837 11.021 8.358 1.00 94.38 85 ASN A CA 1
ATOM 632 C C . ASN A 1 85 ? 12.648 12.308 7.540 1.00 94.38 85 ASN A C 1
ATOM 634 O O . ASN A 1 85 ? 13.050 12.354 6.371 1.00 94.38 85 ASN A O 1
ATOM 638 N N . SER A 1 86 ? 12.051 13.342 8.139 1.00 94.56 86 SER A N 1
ATOM 639 C CA . SER A 1 86 ? 11.860 14.642 7.505 1.00 94.56 86 SER A CA 1
ATOM 640 C C . SER A 1 86 ? 13.153 15.455 7.480 1.00 94.56 86 SER A C 1
ATOM 642 O O . SER A 1 86 ? 13.962 15.359 8.403 1.00 94.56 86 SER A O 1
ATOM 644 N N . PRO A 1 87 ? 13.375 16.257 6.424 1.00 94.38 87 PRO A N 1
ATOM 645 C CA . PRO A 1 87 ? 14.528 17.142 6.354 1.00 94.38 87 PRO A CA 1
ATOM 646 C C . PRO A 1 87 ? 14.501 18.163 7.498 1.00 94.38 87 PRO A C 1
ATOM 648 O O . PRO A 1 87 ? 13.533 18.901 7.660 1.00 94.38 87 PRO A O 1
ATOM 651 N N . ASN A 1 88 ? 15.600 18.228 8.242 1.00 92.50 88 ASN A N 1
ATOM 652 C CA . ASN A 1 88 ? 15.912 19.228 9.255 1.00 92.50 88 ASN A CA 1
ATOM 653 C C . ASN A 1 88 ? 17.345 19.778 9.041 1.00 92.50 88 ASN A C 1
ATOM 655 O O . ASN A 1 88 ? 18.266 19.439 9.790 1.00 92.50 88 ASN A O 1
ATOM 659 N N . PRO A 1 89 ? 17.588 20.545 7.961 1.00 90.25 89 PRO A N 1
ATOM 660 C CA . PRO A 1 89 ? 18.908 21.097 7.669 1.00 90.25 89 PRO A CA 1
ATOM 661 C C . PRO A 1 89 ? 19.329 22.170 8.697 1.00 90.25 89 PRO A C 1
ATOM 663 O O . PRO A 1 89 ? 18.476 22.914 9.180 1.00 90.25 89 PRO A O 1
ATOM 666 N N . PRO A 1 90 ? 20.641 22.301 8.992 1.00 92.38 90 PRO A N 1
ATOM 667 C CA . PRO A 1 90 ? 21.767 21.634 8.324 1.00 92.38 90 PRO A CA 1
ATOM 668 C C . PRO A 1 90 ? 22.074 20.218 8.839 1.00 92.38 90 PRO A C 1
ATOM 670 O O . PRO A 1 90 ? 22.876 19.522 8.218 1.00 92.38 90 PRO A O 1
ATOM 673 N N . ASP A 1 91 ? 21.447 19.790 9.936 1.00 91.88 91 ASP A N 1
ATOM 674 C CA . ASP A 1 91 ? 21.818 18.569 10.662 1.00 91.88 91 ASP A CA 1
ATOM 675 C C . ASP A 1 91 ? 21.404 17.288 9.928 1.00 91.88 91 ASP A C 1
ATOM 677 O O . ASP A 1 91 ? 22.109 16.279 9.963 1.00 91.88 91 ASP A O 1
ATOM 681 N N . PHE A 1 92 ? 20.265 17.320 9.232 1.00 92.06 92 PHE A N 1
ATOM 682 C CA . PHE A 1 92 ? 19.741 16.167 8.511 1.00 92.06 92 PHE A CA 1
ATOM 683 C C . PHE A 1 92 ? 18.958 16.589 7.267 1.00 92.06 92 PHE A C 1
ATOM 685 O O . PHE A 1 92 ? 17.999 17.344 7.346 1.00 92.06 92 PHE A O 1
ATOM 692 N N . TYR A 1 93 ? 19.312 16.067 6.095 1.00 92.25 93 TYR A N 1
ATOM 693 C CA . TYR A 1 93 ? 18.620 16.400 4.839 1.00 92.25 93 TYR A CA 1
ATOM 694 C C . TYR A 1 93 ? 17.392 15.523 4.556 1.00 92.25 93 TYR A C 1
ATOM 696 O O . TYR A 1 93 ? 16.770 15.660 3.503 1.00 92.25 93 TYR A O 1
ATOM 704 N N . GLY A 1 94 ? 17.014 14.644 5.488 1.00 93.25 94 GLY A N 1
ATOM 705 C CA . GLY A 1 94 ? 15.894 13.735 5.287 1.00 93.25 94 GLY A CA 1
ATOM 706 C C . GLY A 1 94 ? 16.222 12.587 4.335 1.00 93.25 94 GLY A C 1
ATOM 707 O O . GLY A 1 94 ? 17.303 12.500 3.749 1.00 93.25 94 GLY A O 1
ATOM 708 N N . SER A 1 95 ? 15.249 11.698 4.157 1.00 94.69 95 SER A N 1
ATOM 709 C CA . SER A 1 95 ? 15.286 10.689 3.099 1.00 94.69 95 SER A CA 1
ATOM 710 C C . SER A 1 95 ? 13.912 10.568 2.444 1.00 94.69 95 SER A C 1
ATOM 712 O O . SER A 1 95 ? 13.036 9.880 2.979 1.00 94.69 95 SER A O 1
ATOM 714 N N . PRO A 1 96 ? 13.712 11.180 1.259 1.00 94.62 96 PRO A N 1
ATOM 715 C CA . PRO A 1 96 ? 12.444 11.096 0.532 1.00 94.62 96 PRO A CA 1
ATOM 716 C C . PRO A 1 96 ? 12.029 9.651 0.238 1.00 94.62 96 PRO A C 1
ATOM 718 O O . PRO A 1 96 ? 10.847 9.305 0.271 1.00 94.62 96 PRO A O 1
ATOM 721 N N . TYR A 1 97 ? 13.013 8.781 -0.009 1.00 94.75 97 TYR A N 1
ATOM 722 C CA . TYR A 1 97 ? 12.775 7.356 -0.209 1.00 94.75 97 TYR A CA 1
ATOM 723 C C . TYR A 1 97 ? 12.186 6.701 1.043 1.00 94.75 97 TYR A C 1
ATOM 725 O O . TYR A 1 97 ? 11.169 6.015 0.949 1.00 94.75 97 TYR A O 1
ATOM 733 N N . ILE A 1 98 ? 12.782 6.931 2.218 1.00 95.56 98 ILE A N 1
ATOM 734 C CA . ILE A 1 98 ? 12.294 6.336 3.469 1.00 95.56 98 ILE A CA 1
ATOM 735 C C . ILE A 1 98 ? 10.909 6.885 3.815 1.00 95.56 98 ILE A C 1
ATOM 737 O O . ILE A 1 98 ? 10.023 6.101 4.143 1.00 95.56 98 ILE A O 1
ATOM 741 N N . GLN A 1 99 ? 10.677 8.190 3.655 1.00 95.75 99 GLN A N 1
ATOM 742 C CA . GLN A 1 99 ? 9.352 8.786 3.859 1.00 95.75 99 GLN A CA 1
ATOM 743 C C . GLN A 1 99 ? 8.285 8.136 2.973 1.00 95.75 99 GLN A C 1
ATOM 745 O O . GLN A 1 99 ? 7.234 7.730 3.465 1.00 95.75 99 GLN A O 1
ATOM 750 N N . THR A 1 100 ? 8.588 7.945 1.687 1.00 95.44 100 THR A N 1
ATOM 751 C CA . THR A 1 100 ? 7.679 7.279 0.741 1.00 95.44 100 THR A CA 1
ATOM 752 C C . THR A 1 100 ? 7.407 5.828 1.153 1.00 95.44 100 THR A C 1
ATOM 754 O O . THR A 1 100 ? 6.282 5.340 1.062 1.00 95.44 100 THR A O 1
ATOM 757 N N 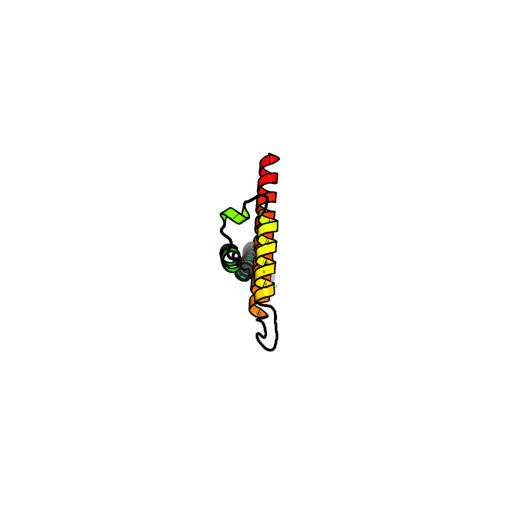. ARG A 1 101 ? 8.429 5.111 1.636 1.00 95.81 101 ARG A N 1
ATOM 758 C CA . ARG A 1 101 ? 8.291 3.731 2.128 1.00 95.81 101 ARG A CA 1
ATOM 759 C C . ARG A 1 101 ? 7.415 3.655 3.380 1.00 95.81 101 ARG A C 1
ATOM 761 O O . ARG A 1 101 ? 6.568 2.770 3.450 1.00 95.81 101 ARG A O 1
ATOM 768 N N . VAL A 1 102 ? 7.579 4.587 4.316 1.00 96.94 102 VAL A N 1
ATOM 769 C CA . VAL A 1 102 ? 6.746 4.712 5.523 1.00 96.94 102 VAL A CA 1
ATOM 770 C C . VAL A 1 102 ? 5.294 5.041 5.153 1.00 96.94 102 VAL A C 1
ATOM 772 O O . VAL A 1 102 ? 4.370 4.412 5.664 1.00 96.94 102 VAL A O 1
ATOM 775 N N . GLU A 1 103 ? 5.074 5.942 4.193 1.00 96.50 103 GLU A N 1
ATOM 776 C CA . GLU A 1 103 ? 3.737 6.274 3.684 1.00 96.50 103 GLU A CA 1
ATOM 777 C C . GLU A 1 103 ? 3.054 5.073 3.009 1.00 96.50 103 GLU A C 1
ATOM 779 O O . GLU A 1 103 ? 1.868 4.808 3.222 1.00 96.50 103 GLU A O 1
ATOM 784 N N . HIS A 1 104 ? 3.794 4.310 2.204 1.00 95.88 104 HIS A N 1
ATOM 785 C CA . HIS A 1 104 ? 3.269 3.099 1.575 1.00 95.88 104 HIS A CA 1
ATOM 786 C C . HIS A 1 104 ? 2.926 2.019 2.605 1.00 95.88 104 HIS A C 1
ATOM 788 O O . HIS A 1 104 ? 1.863 1.407 2.493 1.00 95.88 104 HIS A O 1
ATOM 794 N N . ALA A 1 105 ? 3.773 1.823 3.618 1.00 95.75 105 ALA A N 1
ATOM 795 C CA . ALA A 1 105 ? 3.506 0.892 4.710 1.00 95.75 105 ALA A CA 1
ATOM 796 C C . ALA A 1 105 ? 2.217 1.258 5.458 1.00 95.75 105 ALA A C 1
ATOM 798 O O . ALA A 1 105 ? 1.345 0.408 5.635 1.00 95.75 105 ALA A O 1
ATOM 799 N N . TYR A 1 106 ? 2.043 2.541 5.790 1.00 95.81 106 TYR A N 1
ATOM 800 C CA . TYR A 1 106 ? 0.827 3.057 6.420 1.00 95.81 106 TYR A CA 1
ATOM 801 C C . TYR A 1 106 ? -0.432 2.754 5.592 1.00 95.81 106 TYR A C 1
ATOM 803 O O . TYR A 1 106 ? -1.421 2.230 6.107 1.00 95.81 106 TYR A O 1
ATOM 811 N N . LYS A 1 107 ? -0.386 3.004 4.277 1.00 95.25 107 LYS A N 1
ATOM 812 C CA . LYS A 1 107 ? -1.508 2.716 3.366 1.00 95.25 107 LYS A CA 1
ATOM 813 C C . LYS A 1 107 ? -1.839 1.224 3.295 1.00 95.25 107 LYS A C 1
ATOM 815 O O . LYS A 1 107 ? -3.018 0.874 3.267 1.00 95.25 107 LYS A O 1
ATOM 820 N N . VAL A 1 108 ? -0.832 0.351 3.249 1.00 94.31 108 VAL A N 1
ATOM 821 C CA . VAL A 1 108 ? -1.034 -1.107 3.207 1.00 94.31 108 VAL A CA 1
ATOM 822 C C . VAL A 1 108 ? -1.657 -1.610 4.510 1.00 94.31 108 VAL A C 1
ATOM 824 O O . VAL A 1 108 ? -2.656 -2.324 4.454 1.00 94.31 108 VAL A O 1
ATOM 827 N N . ALA A 1 109 ? -1.146 -1.176 5.664 1.00 93.00 109 ALA A N 1
ATOM 828 C CA . ALA A 1 109 ? -1.696 -1.544 6.968 1.00 93.00 109 ALA A CA 1
ATOM 829 C C . ALA A 1 109 ? -3.156 -1.075 7.133 1.00 93.00 109 ALA A C 1
ATOM 831 O O . ALA A 1 109 ? -4.018 -1.847 7.550 1.00 93.00 109 ALA A O 1
ATOM 832 N N . LEU A 1 110 ? -3.484 0.151 6.702 1.00 93.00 110 LEU A N 1
ATOM 833 C CA . LEU A 1 110 ? -4.866 0.650 6.705 1.00 93.00 110 LEU A CA 1
ATOM 834 C C . LEU A 1 110 ? -5.810 -0.187 5.836 1.00 93.00 110 LEU A C 1
ATOM 836 O O . LEU A 1 110 ? -6.958 -0.432 6.221 1.00 93.00 110 LEU A O 1
ATOM 840 N N . GLN A 1 111 ? -5.347 -0.600 4.654 1.00 91.88 111 GLN A N 1
ATOM 841 C CA . GLN A 1 111 ? -6.127 -1.469 3.775 1.00 91.88 111 GLN A CA 1
ATOM 842 C C . GLN A 1 111 ? -6.392 -2.820 4.433 1.00 91.88 111 GLN A C 1
ATOM 844 O O . GLN A 1 111 ? -7.495 -3.344 4.292 1.00 91.88 111 GLN A O 1
ATOM 849 N N . GLU A 1 112 ? -5.418 -3.365 5.156 1.00 90.00 112 GLU A N 1
ATOM 850 C CA . GLU A 1 112 ? -5.569 -4.641 5.845 1.00 90.00 112 GLU A CA 1
ATOM 851 C C . GLU A 1 112 ? -6.597 -4.567 6.979 1.00 90.00 112 GLU A C 1
ATOM 853 O O . GLU A 1 112 ? -7.536 -5.364 7.001 1.00 90.00 112 GLU A O 1
ATOM 858 N N . ILE A 1 113 ? -6.534 -3.527 7.819 1.00 89.00 113 ILE A N 1
ATOM 859 C CA . ILE A 1 113 ? -7.546 -3.272 8.860 1.00 89.00 113 ILE A CA 1
ATOM 860 C C . ILE A 1 113 ? -8.948 -3.160 8.241 1.00 89.00 113 ILE A C 1
ATOM 862 O O . ILE A 1 113 ? -9.922 -3.700 8.767 1.00 89.00 113 ILE A O 1
ATOM 866 N N . GLN A 1 114 ? -9.082 -2.460 7.109 1.00 89.31 114 GLN A N 1
ATOM 867 C CA . GLN A 1 114 ? -10.377 -2.314 6.443 1.00 89.31 114 GLN A CA 1
ATOM 868 C C . GLN A 1 114 ? -10.892 -3.642 5.872 1.00 89.31 114 GLN A C 1
ATOM 870 O O . GLN A 1 114 ? -12.089 -3.918 5.969 1.00 89.31 114 GLN A O 1
ATOM 875 N N . LYS A 1 115 ? -10.020 -4.469 5.285 1.00 89.06 115 LYS A N 1
ATOM 876 C CA . LYS A 1 115 ? -10.402 -5.800 4.796 1.00 89.06 115 LYS A CA 1
ATOM 877 C C . LYS A 1 115 ? -10.852 -6.707 5.935 1.00 89.06 115 LYS A C 1
ATOM 879 O O . LYS A 1 115 ? -11.870 -7.372 5.770 1.00 89.06 115 LYS A O 1
ATOM 884 N N . ALA A 1 116 ? -10.144 -6.701 7.067 1.00 85.94 116 ALA A N 1
ATOM 885 C CA . ALA A 1 116 ? -10.521 -7.472 8.249 1.00 85.94 116 ALA A CA 1
ATOM 886 C C . ALA A 1 116 ? -11.926 -7.079 8.735 1.00 85.94 116 ALA A C 1
ATOM 888 O O . ALA A 1 116 ? -12.808 -7.930 8.816 1.00 85.94 116 ALA A O 1
ATOM 889 N N . LYS A 1 117 ? -12.192 -5.771 8.884 1.00 85.19 117 LYS A N 1
ATOM 890 C CA . LYS A 1 117 ? -13.528 -5.264 9.250 1.00 85.19 117 LYS A CA 1
ATOM 891 C C . LYS A 1 117 ? -14.621 -5.697 8.270 1.00 85.19 117 LYS A C 1
ATOM 893 O O . LYS A 1 117 ? -15.705 -6.082 8.694 1.00 85.19 117 LYS A O 1
ATOM 898 N N . ASN A 1 118 ? -14.348 -5.648 6.966 1.00 86.88 118 ASN A N 1
ATOM 899 C CA . ASN A 1 118 ? -15.308 -6.076 5.945 1.00 86.88 118 ASN A CA 1
ATOM 900 C C . ASN A 1 118 ? -15.562 -7.595 5.974 1.00 86.88 118 ASN A C 1
ATOM 902 O O . ASN A 1 118 ? -16.662 -8.044 5.660 1.00 86.88 118 ASN A O 1
ATOM 906 N N . ALA A 1 119 ? -14.550 -8.397 6.314 1.00 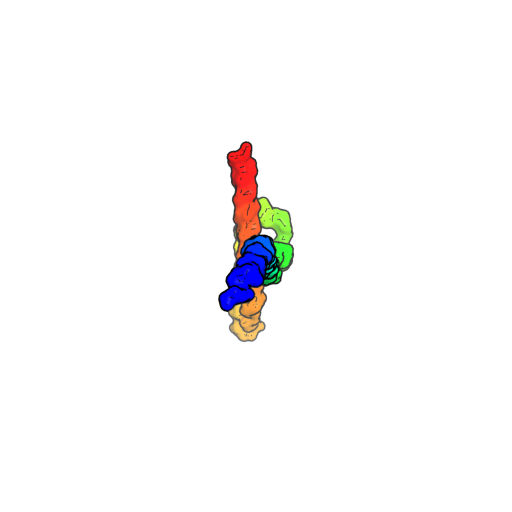85.75 119 ALA A N 1
ATOM 907 C CA . ALA A 1 119 ? -14.694 -9.842 6.447 1.00 85.75 119 ALA A CA 1
ATOM 908 C C . ALA A 1 119 ? -15.534 -10.216 7.678 1.00 85.75 119 ALA A C 1
ATOM 910 O O . ALA A 1 119 ? -16.350 -11.135 7.602 1.00 85.75 119 ALA A O 1
ATOM 911 N N . ASP A 1 120 ? -15.380 -9.485 8.783 1.00 81.88 120 ASP A N 1
ATOM 912 C CA . ASP A 1 120 ? -16.154 -9.707 10.006 1.00 81.88 120 ASP A CA 1
ATOM 913 C C . ASP A 1 120 ? -17.625 -9.309 9.832 1.00 81.88 120 ASP A C 1
ATOM 915 O O . ASP A 1 120 ? -18.519 -10.059 10.228 1.00 81.88 120 ASP A O 1
ATOM 919 N N . THR A 1 121 ? -17.907 -8.190 9.154 1.00 80.75 121 THR A N 1
ATOM 920 C CA . THR A 1 121 ? -19.291 -7.794 8.839 1.00 80.75 121 THR A CA 1
ATOM 921 C C . THR A 1 121 ? -19.972 -8.769 7.881 1.00 80.75 121 THR A C 1
ATOM 923 O O . THR A 1 121 ? -21.150 -9.071 8.059 1.00 80.75 121 THR A O 1
ATOM 926 N N . ALA A 1 122 ? -19.240 -9.321 6.907 1.00 80.12 122 ALA A N 1
ATOM 927 C CA . ALA A 1 122 ? -19.762 -10.344 6.001 1.00 80.12 122 ALA A CA 1
ATOM 928 C C . ALA A 1 122 ? -20.090 -11.669 6.715 1.00 80.12 122 ALA A C 1
ATOM 930 O O . ALA A 1 122 ? -21.010 -12.371 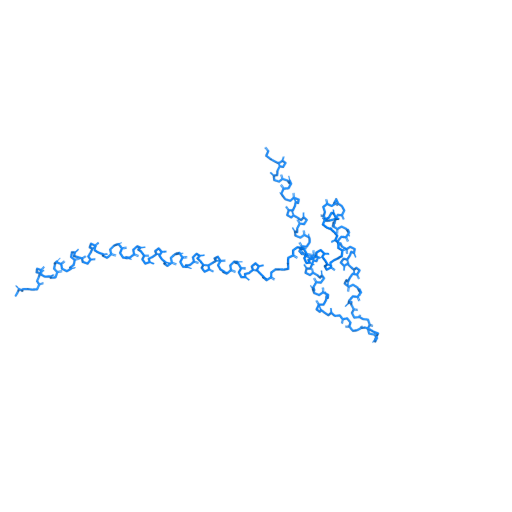6.303 1.00 80.12 122 ALA A O 1
ATOM 931 N N . LYS A 1 123 ? -19.363 -12.015 7.786 1.00 73.25 123 LYS A N 1
ATOM 932 C CA . LYS A 1 123 ? -19.643 -13.205 8.606 1.00 73.25 123 LYS A CA 1
ATOM 933 C C . LYS A 1 123 ? -20.804 -13.005 9.579 1.00 73.25 123 LYS A C 1
ATOM 935 O O . LYS A 1 123 ? -21.498 -13.969 9.858 1.00 73.25 123 LYS A O 1
ATOM 940 N N . ALA A 1 124 ? -21.007 -11.792 10.090 1.00 70.25 124 ALA A N 1
ATOM 941 C CA . ALA A 1 124 ? -22.082 -11.485 11.037 1.00 70.25 124 ALA A CA 1
ATOM 942 C C . ALA A 1 124 ? -23.466 -11.303 10.379 1.00 70.25 124 ALA A C 1
ATOM 944 O O . ALA A 1 124 ? -24.477 -11.293 11.076 1.00 70.25 124 ALA A O 1
ATOM 945 N N . GLY A 1 125 ? -23.513 -11.112 9.056 1.00 62.78 125 GLY A N 1
ATOM 946 C CA . GLY A 1 125 ? -24.750 -10.972 8.278 1.00 62.78 125 GLY A CA 1
ATOM 947 C C . GLY A 1 125 ? -25.287 -12.267 7.651 1.00 62.78 125 GLY A C 1
ATOM 948 O O . GLY A 1 125 ? -26.310 -12.202 6.971 1.00 62.78 125 GLY A O 1
ATOM 949 N N . ASN A 1 126 ? -24.605 -13.399 7.853 1.00 48.88 126 ASN A N 1
ATOM 950 C CA . ASN A 1 126 ? -25.038 -14.754 7.475 1.00 48.88 126 ASN A CA 1
ATOM 951 C C . ASN A 1 126 ? -25.440 -15.548 8.721 1.00 48.88 126 ASN A C 1
ATOM 953 O O . ASN A 1 126 ? -26.251 -16.486 8.559 1.00 48.88 126 ASN A O 1
#

InterPro domains:
  IPR005341 Mitochondrial import inner membrane translocase subunit Tim16 [PTHR12388] (7-121)
  IPR036869 Chaperone J-domain superfamily [G3DSA:1.10.287.110] (49-117)

pLDDT: mean 80.49, std 13.75, range [48.88, 97.06]

Sequence (126 aa):
MAVGPLARLVTRIASVAGNMVGKAVVNVYKDAAKQATQAAAMAAATRKMPVEEAHKILGLDSAELHDTEARDILAEHYKKLYELNSPNPPDFYGSPYIQTRVEHAYKVALQEIQKAKNADTAKAGN

Secondary structure (DSSP, 8-state):
--SHHHHHHHHHHHHHHHHHHHHHHHHHHHHHHHHHHHHHHHHHHTTSPPHHHHHHHHT--TTGGGSTTHHHHHHHHHHHHHHHTS-BTTTB---HHHHHHHHHHHHHHHHHHHHHHHHHHHHHT-

Organism: Perkinsus olseni (NCBI:txid32597)